Protein AF-A0A9D4M2R6-F1 (afdb_monomer)

Sequence (94 aa):
MLLVIDVFHPGQDVLCHDRLLASVPDAHITASSSNVANQPITSPARGRLNTTETTLSNGTIAMGAWAPAADQHGEYIQVWRCIEGITSDLVNDS

Secondary structure (DSSP, 8-state):
---------TT--STTSTTTTS---GGGEEES---TTT-TT-SGGGGSTTPPEEE-TTS-EEE-----SS--TT--EEE--------GGGS---

pLDDT: mean 71.61, std 20.95, range [25.91, 95.38]

Organism: Dreissena polymorpha (NCBI:txid45954)

Foldseek 3Di:
DDDDPPPDDPDDPDPCPVVVPVDQDLVQKDWPAFCCVVPVQARSSLQDPPQDWDQDPVRDIDRGHHDGNDPDPPIDIDGDDPPPDPPVPVVDPD

Structure (mmCIF, N/CA/C/O backbone):
data_AF-A0A9D4M2R6-F1
#
_entry.id   AF-A0A9D4M2R6-F1
#
loop_
_atom_site.group_PDB
_atom_site.id
_atom_site.type_symbol
_atom_site.label_atom_id
_atom_site.label_alt_id
_atom_site.label_comp_id
_atom_site.label_asym_id
_atom_site.label_entity_id
_atom_site.label_seq_id
_atom_site.pdbx_PDB_ins_code
_atom_site.Cartn_x
_atom_site.Cartn_y
_atom_site.Cartn_z
_atom_site.occupancy
_atom_site.B_iso_or_equiv
_atom_site.auth_seq_id
_atom_site.auth_comp_id
_atom_site.auth_asym_id
_atom_site.auth_atom_id
_atom_site.pdbx_PDB_model_num
ATOM 1 N N . MET A 1 1 ? 0.417 19.490 -1.039 1.00 35.22 1 MET A N 1
ATOM 2 C CA . MET A 1 1 ? -0.252 18.552 -0.117 1.00 35.22 1 MET A CA 1
ATOM 3 C C . MET A 1 1 ? 0.827 17.980 0.787 1.00 35.22 1 MET A C 1
ATOM 5 O O . MET A 1 1 ? 1.709 17.299 0.285 1.00 35.22 1 MET A O 1
ATOM 9 N N . LEU A 1 2 ? 0.860 18.400 2.052 1.00 25.91 2 LEU A N 1
ATOM 10 C CA . LEU A 1 2 ? 1.891 18.031 3.025 1.00 25.91 2 LEU A CA 1
ATOM 11 C C . LEU A 1 2 ? 1.446 16.735 3.717 1.00 25.91 2 LEU A C 1
ATOM 13 O O . LEU A 1 2 ? 0.399 16.731 4.357 1.00 25.91 2 LEU A O 1
ATOM 17 N N . LEU A 1 3 ? 2.193 15.644 3.546 1.00 37.22 3 LEU A N 1
ATOM 18 C CA . LEU A 1 3 ? 1.944 14.394 4.264 1.00 37.22 3 LEU A CA 1
ATOM 19 C C . LEU A 1 3 ? 2.608 14.503 5.641 1.00 37.22 3 LEU A C 1
ATOM 21 O O . LEU A 1 3 ? 3.829 14.407 5.750 1.00 37.22 3 LEU A O 1
ATOM 25 N N . VAL A 1 4 ? 1.811 14.755 6.677 1.00 35.31 4 VAL A N 1
ATOM 26 C CA . VAL A 1 4 ? 2.259 14.676 8.071 1.00 35.31 4 VAL A CA 1
ATOM 27 C C . VAL A 1 4 ? 2.153 13.213 8.493 1.00 35.31 4 VAL A C 1
ATOM 29 O O . VAL A 1 4 ? 1.063 12.649 8.523 1.00 35.31 4 VAL A O 1
ATOM 32 N N . ILE A 1 5 ? 3.294 12.581 8.765 1.00 51.53 5 ILE A N 1
ATOM 33 C CA . ILE A 1 5 ? 3.346 11.263 9.399 1.00 51.53 5 ILE A CA 1
ATOM 34 C C . ILE A 1 5 ? 3.229 11.514 10.904 1.00 51.53 5 ILE A C 1
ATOM 36 O O . ILE A 1 5 ? 4.237 11.753 11.566 1.00 51.53 5 ILE A O 1
ATOM 40 N N . ASP A 1 6 ? 2.012 11.505 11.447 1.00 37.91 6 ASP A N 1
ATOM 41 C CA . ASP A 1 6 ? 1.829 11.541 12.900 1.00 37.91 6 ASP A CA 1
ATOM 42 C C . ASP A 1 6 ? 2.174 10.168 13.489 1.00 37.91 6 ASP A C 1
ATOM 44 O O . ASP A 1 6 ? 1.382 9.226 13.480 1.00 37.91 6 ASP A O 1
ATOM 48 N N . VAL A 1 7 ? 3.399 10.045 14.002 1.00 51.34 7 VAL A N 1
ATOM 49 C CA . VAL A 1 7 ? 3.804 8.936 14.872 1.00 51.34 7 VAL A CA 1
ATOM 50 C C . VAL A 1 7 ? 3.436 9.326 16.302 1.00 51.34 7 VAL A C 1
ATOM 52 O O . VAL A 1 7 ? 4.257 9.859 17.041 1.00 51.34 7 VAL A O 1
ATOM 55 N N . PHE A 1 8 ? 2.191 9.087 16.708 1.00 38.84 8 PHE A N 1
ATOM 56 C CA . PHE A 1 8 ? 1.759 9.394 18.072 1.00 38.84 8 PHE A CA 1
ATOM 57 C C . PHE A 1 8 ? 2.311 8.357 19.069 1.00 38.84 8 PHE A C 1
ATOM 59 O O . PHE A 1 8 ? 1.876 7.208 19.077 1.00 38.84 8 PHE A O 1
ATOM 66 N N . HIS A 1 9 ? 3.260 8.762 19.921 1.00 44.12 9 HIS A N 1
ATOM 67 C CA . HIS A 1 9 ? 3.588 8.075 21.178 1.00 44.12 9 HIS A CA 1
ATOM 68 C C . HIS A 1 9 ? 3.726 9.126 22.290 1.00 44.12 9 HIS A C 1
ATOM 70 O O . HIS A 1 9 ? 4.674 9.913 22.255 1.00 44.12 9 HIS A O 1
ATOM 76 N N . PRO A 1 10 ? 2.833 9.166 23.293 1.00 36.53 10 PRO A N 1
ATOM 77 C CA . PRO A 1 10 ? 3.027 10.033 24.443 1.00 36.53 10 PRO A CA 1
ATOM 78 C C . PRO A 1 10 ? 4.143 9.447 25.323 1.00 36.53 10 PRO A C 1
ATOM 80 O O . PRO A 1 10 ? 3.947 8.423 25.972 1.00 36.53 10 PRO A O 1
ATOM 83 N N . GLY A 1 11 ? 5.316 10.090 25.336 1.00 43.50 11 GLY A N 1
ATOM 84 C CA . GLY A 1 11 ? 6.321 9.899 26.392 1.00 43.50 11 GLY A CA 1
ATOM 85 C C . GLY A 1 11 ? 7.681 9.298 26.016 1.00 43.50 11 GLY A C 1
ATOM 86 O O . GLY A 1 11 ? 8.442 9.001 26.932 1.00 43.50 11 GLY A O 1
ATOM 87 N N . GLN A 1 12 ? 8.036 9.127 24.737 1.00 44.72 12 GLN A N 1
ATOM 88 C CA . GLN A 1 12 ? 9.377 8.649 24.346 1.00 44.72 12 GLN A CA 1
ATOM 89 C C . GLN A 1 12 ? 9.978 9.513 23.232 1.00 44.72 12 GLN A C 1
ATOM 91 O O . GLN A 1 12 ? 10.037 9.119 22.066 1.00 44.72 12 GLN A O 1
ATOM 96 N N . ASP A 1 13 ? 10.426 10.708 23.606 1.00 45.84 13 ASP A N 1
ATOM 97 C CA . ASP A 1 13 ? 11.169 11.592 22.716 1.00 45.84 13 ASP A CA 1
ATOM 98 C C . ASP A 1 13 ? 12.644 11.152 22.617 1.00 45.84 13 ASP A C 1
ATOM 100 O O . ASP A 1 13 ? 13.294 10.792 23.596 1.00 45.84 13 ASP A O 1
ATOM 104 N N . VAL A 1 14 ? 13.186 11.236 21.403 1.00 43.66 14 VAL A N 1
ATOM 105 C CA . VAL A 1 14 ? 14.613 11.183 21.021 1.00 43.66 14 VAL A CA 1
ATOM 106 C C . VAL A 1 14 ? 15.245 9.811 20.712 1.00 43.66 14 VAL A C 1
ATOM 108 O O . VAL A 1 14 ? 15.946 9.722 19.707 1.00 43.66 14 VAL A O 1
ATOM 111 N N . LEU A 1 15 ? 14.979 8.708 21.422 1.00 42.59 15 LEU A N 1
ATOM 112 C CA . LEU A 1 15 ? 15.642 7.412 21.104 1.00 42.59 15 LEU A CA 1
ATOM 113 C C . LEU A 1 15 ? 15.004 6.619 19.945 1.00 42.59 15 LEU A C 1
ATOM 115 O O . LEU A 1 15 ? 15.602 5.679 19.419 1.00 42.59 15 LEU A O 1
ATOM 119 N N . CYS A 1 16 ? 13.805 7.006 19.502 1.00 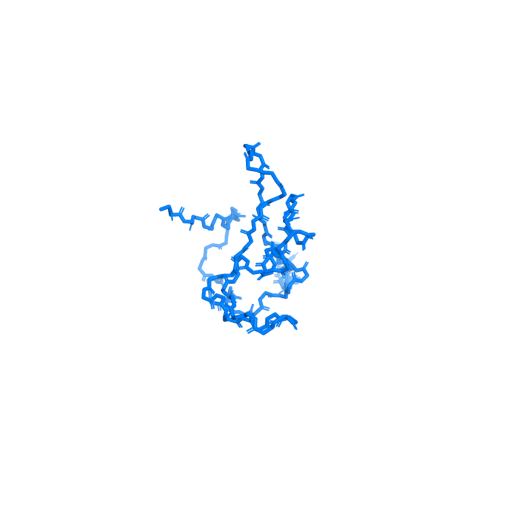45.44 16 CYS A N 1
ATOM 120 C CA . CYS A 1 16 ? 13.079 6.320 18.429 1.00 45.44 16 CYS A CA 1
ATOM 121 C C . CYS A 1 16 ? 13.251 6.945 17.034 1.00 45.44 16 CYS A C 1
ATOM 123 O O . CYS A 1 16 ? 12.685 6.402 16.083 1.00 45.44 16 CYS A O 1
ATOM 125 N N . HIS A 1 17 ? 13.978 8.063 16.898 1.00 45.16 17 HIS A N 1
ATOM 126 C CA . HIS A 1 17 ? 14.100 8.783 15.622 1.00 45.16 17 HIS A CA 1
ATOM 127 C C . HIS A 1 17 ? 15.033 8.054 14.636 1.00 45.16 17 HIS A C 1
ATOM 129 O O . HIS A 1 17 ? 14.676 7.871 13.476 1.00 45.16 17 HIS A O 1
ATOM 135 N N . ASP A 1 18 ? 16.156 7.507 15.115 1.00 42.59 18 ASP A N 1
ATOM 136 C CA . ASP A 1 18 ? 17.162 6.857 14.253 1.00 42.59 18 ASP A CA 1
ATOM 137 C C . ASP A 1 18 ? 16.834 5.407 13.867 1.00 42.59 18 ASP A C 1
ATOM 139 O O . ASP A 1 18 ? 17.371 4.878 12.894 1.00 42.59 18 ASP A O 1
ATOM 143 N N . ARG A 1 19 ? 15.909 4.748 14.576 1.00 45.53 19 ARG A N 1
ATOM 144 C CA . ARG A 1 19 ? 15.438 3.396 14.218 1.00 45.53 19 ARG A CA 1
ATOM 145 C C . ARG A 1 19 ? 14.204 3.380 13.315 1.00 45.53 19 ARG A C 1
ATOM 147 O O . ARG A 1 19 ? 13.827 2.308 12.852 1.00 45.53 19 ARG A O 1
ATOM 154 N N . LEU A 1 20 ? 13.608 4.535 12.999 1.00 51.09 20 LEU A N 1
ATOM 155 C CA . LEU A 1 20 ? 12.549 4.630 11.978 1.00 51.09 20 LEU A CA 1
ATOM 156 C C . LEU A 1 20 ? 13.063 4.324 10.560 1.00 51.09 20 LEU A C 1
ATOM 158 O O . LEU A 1 20 ? 12.266 4.026 9.674 1.00 51.09 20 LEU A O 1
ATOM 162 N N . LEU A 1 21 ? 14.383 4.372 10.353 1.00 47.94 21 LEU A N 1
ATOM 163 C CA . LEU A 1 21 ? 15.038 4.092 9.073 1.00 47.94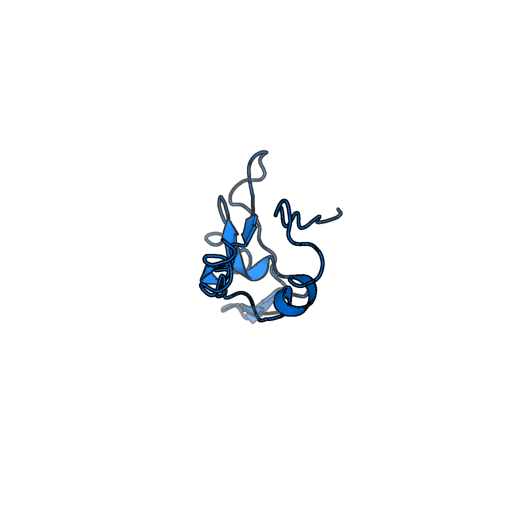 21 LEU A CA 1
ATOM 164 C C . LEU A 1 21 ? 15.334 2.602 8.850 1.00 47.94 21 LEU A C 1
ATOM 166 O O . LEU A 1 21 ? 15.700 2.210 7.742 1.00 47.94 21 LEU A O 1
ATOM 170 N N . ALA A 1 22 ? 15.166 1.757 9.874 1.00 53.03 22 ALA A N 1
ATOM 171 C CA . ALA A 1 22 ? 15.207 0.315 9.686 1.00 53.03 22 ALA A CA 1
ATOM 172 C C . ALA A 1 22 ? 13.957 -0.089 8.897 1.00 53.03 22 ALA A C 1
ATOM 174 O O . ALA A 1 22 ? 12.842 0.035 9.396 1.00 53.03 22 ALA A O 1
ATOM 175 N N . SER A 1 23 ? 14.168 -0.500 7.643 1.00 73.81 23 SER A N 1
ATOM 176 C CA . SER A 1 23 ? 13.163 -0.915 6.659 1.00 73.81 23 SER A CA 1
ATOM 177 C C . SER A 1 23 ? 11.908 -1.521 7.297 1.00 73.81 23 SER A C 1
ATOM 179 O O . SER A 1 23 ? 11.874 -2.712 7.599 1.00 73.81 23 SER A O 1
ATOM 181 N N . VAL A 1 24 ? 10.862 -0.706 7.476 1.00 77.12 24 VAL A N 1
ATOM 182 C CA . VAL A 1 24 ? 9.5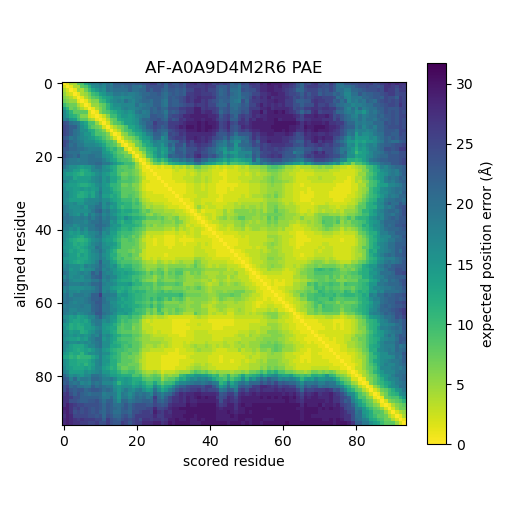26 -1.176 7.873 1.00 77.12 24 VAL A CA 1
ATOM 183 C C . VAL A 1 24 ? 9.126 -2.279 6.890 1.00 77.12 24 VAL A C 1
ATOM 185 O O . VAL A 1 24 ? 9.151 -1.993 5.699 1.00 77.12 24 VAL A O 1
ATOM 188 N N . PRO A 1 25 ? 8.783 -3.509 7.299 1.00 84.94 25 PRO A N 1
ATOM 189 C CA . PRO A 1 25 ? 8.313 -4.535 6.367 1.00 84.94 25 PRO A CA 1
ATOM 190 C C . PRO A 1 25 ? 7.009 -4.123 5.674 1.00 84.94 25 PRO A C 1
ATOM 192 O O . PRO A 1 25 ? 6.179 -3.448 6.272 1.00 84.94 25 PRO A O 1
ATOM 195 N N . ASP A 1 26 ? 6.774 -4.552 4.434 1.00 86.56 26 ASP A N 1
ATOM 196 C CA . ASP A 1 26 ? 5.537 -4.196 3.713 1.00 86.56 26 ASP A CA 1
ATOM 197 C C . ASP A 1 26 ? 4.268 -4.664 4.441 1.00 86.56 26 ASP A C 1
ATOM 199 O O . ASP A 1 26 ? 3.262 -3.962 4.436 1.00 86.56 26 ASP A O 1
ATOM 203 N N . ALA A 1 27 ? 4.337 -5.797 5.149 1.00 87.19 27 ALA A N 1
ATOM 204 C CA . ALA A 1 27 ? 3.244 -6.312 5.980 1.00 87.19 27 ALA A CA 1
ATOM 205 C C . ALA A 1 27 ? 2.831 -5.359 7.120 1.00 87.19 27 ALA A C 1
ATOM 207 O O . ALA A 1 27 ? 1.743 -5.482 7.679 1.00 87.19 27 ALA A O 1
ATOM 208 N N . HIS A 1 28 ? 3.702 -4.415 7.478 1.00 86.88 28 HIS A N 1
ATOM 209 C CA . HIS A 1 28 ? 3.467 -3.437 8.533 1.00 86.88 28 HIS A CA 1
ATOM 210 C C . HIS A 1 28 ? 2.834 -2.140 8.010 1.00 86.88 28 HIS A C 1
ATOM 212 O O . HIS A 1 28 ? 2.470 -1.265 8.797 1.00 86.88 28 HIS A O 1
ATOM 218 N N . ILE A 1 29 ? 2.683 -2.013 6.689 1.00 88.69 29 ILE A N 1
ATOM 219 C CA . ILE A 1 29 ? 2.010 -0.891 6.042 1.00 88.69 29 ILE A CA 1
ATOM 220 C C . ILE A 1 29 ? 0.631 -1.373 5.606 1.00 88.69 29 ILE A C 1
ATOM 222 O O . ILE A 1 29 ? 0.489 -2.164 4.676 1.00 88.69 29 ILE A O 1
ATOM 226 N N . THR A 1 30 ? -0.400 -0.896 6.294 1.00 92.62 30 THR A N 1
ATOM 227 C CA . THR A 1 30 ? -1.793 -1.275 6.028 1.00 92.62 30 THR A CA 1
ATOM 228 C C . THR A 1 30 ? -2.614 -0.038 5.705 1.00 92.62 30 THR A C 1
ATOM 230 O O 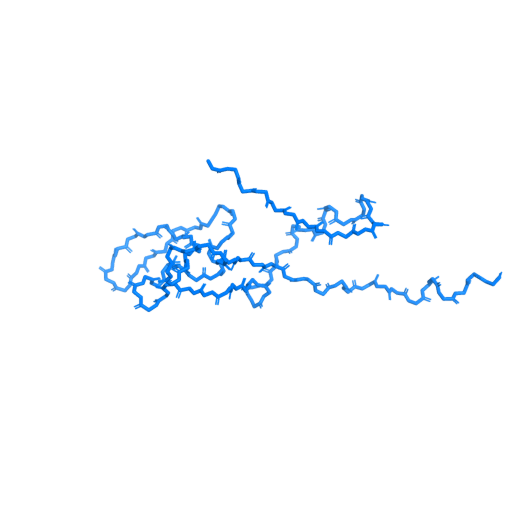. THR A 1 30 ? -2.219 1.084 6.006 1.00 92.62 30 THR A O 1
ATOM 233 N N . ALA A 1 31 ? -3.759 -0.226 5.065 1.00 94.25 31 ALA A N 1
ATOM 234 C CA . ALA A 1 31 ? -4.674 0.857 4.755 1.00 94.25 31 ALA A CA 1
ATOM 235 C C . ALA A 1 31 ? -6.112 0.378 4.918 1.00 94.25 31 ALA A C 1
ATOM 237 O O . ALA A 1 31 ? -6.388 -0.817 4.827 1.00 94.25 31 ALA A O 1
ATOM 238 N N . SER A 1 32 ? -7.011 1.333 5.120 1.00 95.38 32 SER A N 1
AT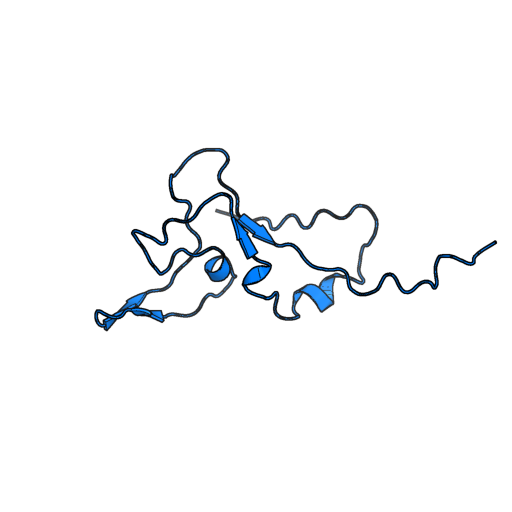OM 239 C CA . SER A 1 32 ? -8.465 1.148 5.016 1.00 95.38 32 SER A CA 1
ATOM 240 C C . SER A 1 32 ? -8.881 0.401 3.743 1.00 95.38 32 SER A C 1
ATOM 242 O O . SER A 1 32 ? -9.666 -0.543 3.805 1.00 95.38 32 SER A O 1
ATOM 244 N N . SER A 1 33 ? -8.330 0.796 2.593 1.00 94.75 33 SER A N 1
ATOM 245 C CA . SER A 1 33 ? -8.572 0.168 1.298 1.00 94.75 33 SER A CA 1
ATOM 246 C C . SER A 1 33 ? -7.400 0.393 0.328 1.00 94.75 33 SER A C 1
ATOM 248 O O . SER A 1 33 ? -6.444 1.118 0.626 1.00 94.75 33 SER A O 1
ATOM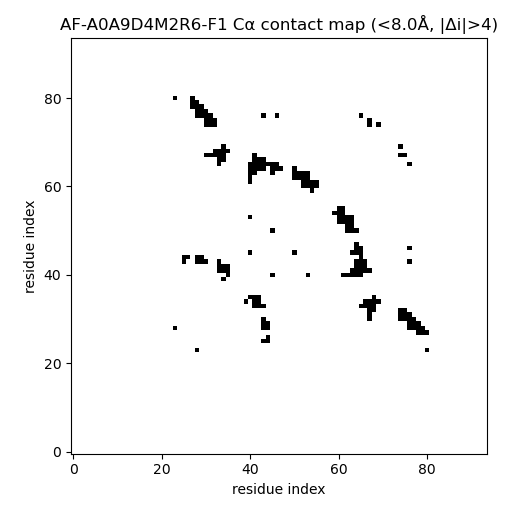 250 N N . SER A 1 34 ? -7.438 -0.253 -0.844 1.00 93.25 34 SER A N 1
ATOM 251 C CA . SER A 1 34 ? -6.491 0.034 -1.928 1.00 93.25 34 SER A CA 1
ATOM 252 C C . SER A 1 34 ? -7.092 -0.232 -3.306 1.00 93.25 34 SER A C 1
ATOM 254 O O . SER A 1 34 ? -7.837 -1.195 -3.489 1.00 93.25 34 SER A O 1
ATOM 256 N N . ASN A 1 35 ? -6.712 0.577 -4.295 1.00 90.44 35 ASN A N 1
ATOM 257 C CA . ASN A 1 35 ? -7.182 0.444 -5.677 1.00 90.44 35 ASN A CA 1
ATOM 258 C C . ASN A 1 35 ? -6.417 -0.613 -6.510 1.00 90.44 35 ASN A C 1
ATOM 260 O O . ASN A 1 35 ? -6.378 -0.539 -7.738 1.00 90.44 35 ASN A O 1
ATOM 264 N N . VAL A 1 36 ? -5.797 -1.611 -5.867 1.00 85.88 36 VAL A N 1
ATOM 265 C CA . VAL A 1 36 ? -4.908 -2.587 -6.536 1.00 85.88 36 VAL A CA 1
ATOM 266 C C . VAL A 1 36 ? -5.588 -3.389 -7.644 1.00 85.88 36 VAL A C 1
ATOM 268 O O . VAL A 1 36 ? -4.922 -3.811 -8.585 1.00 85.88 36 VAL A O 1
ATOM 271 N N . ALA A 1 37 ? -6.908 -3.572 -7.552 1.00 81.69 37 ALA A N 1
ATOM 272 C CA . ALA A 1 37 ? -7.700 -4.263 -8.564 1.00 81.69 37 ALA A CA 1
ATOM 273 C C . ALA A 1 37 ? -7.698 -3.526 -9.913 1.00 81.69 37 ALA A C 1
ATOM 275 O O . ALA A 1 37 ? -7.686 -4.167 -10.960 1.00 81.69 37 ALA A O 1
ATOM 276 N N . ASN A 1 38 ? -7.672 -2.191 -9.887 1.00 79.25 38 ASN A N 1
ATOM 277 C CA . ASN A 1 38 ? -7.658 -1.367 -11.094 1.00 79.25 38 ASN A CA 1
ATOM 278 C C . ASN A 1 38 ? -6.250 -0.860 -11.428 1.00 79.25 38 ASN A C 1
ATOM 280 O O . ASN A 1 38 ? -5.951 -0.590 -12.588 1.00 79.25 38 ASN A O 1
ATOM 284 N N . GLN A 1 39 ? -5.394 -0.704 -10.416 1.00 82.50 39 GLN A N 1
ATOM 285 C CA . GLN A 1 39 ? -4.051 -0.147 -10.534 1.00 82.50 39 GLN A CA 1
ATOM 286 C C . GLN A 1 39 ? -3.079 -0.926 -9.630 1.00 82.50 39 GLN A C 1
ATOM 288 O O . GLN A 1 39 ? -2.928 -0.601 -8.454 1.00 82.50 39 GLN A O 1
ATOM 293 N N . PRO A 1 40 ? -2.340 -1.924 -10.152 1.00 81.19 40 PRO A N 1
ATOM 294 C CA . PRO A 1 40 ? -1.419 -2.753 -9.356 1.00 81.19 40 PRO A CA 1
ATOM 295 C C . PRO A 1 40 ? -0.319 -1.964 -8.619 1.00 81.19 40 PRO A C 1
ATOM 297 O O . PRO A 1 40 ? 0.346 -2.473 -7.718 1.00 81.19 40 PRO A O 1
ATOM 300 N N . ILE A 1 41 ? -0.122 -0.704 -9.006 1.00 87.00 41 ILE A N 1
ATOM 301 C CA . ILE A 1 41 ? 0.833 0.241 -8.430 1.00 87.00 41 ILE A CA 1
ATOM 302 C C . ILE A 1 41 ? 0.263 1.058 -7.261 1.00 87.00 41 ILE A C 1
ATOM 304 O O . ILE A 1 41 ? 0.877 2.049 -6.882 1.00 87.00 41 ILE A O 1
ATOM 308 N N . THR A 1 42 ? -0.886 0.684 -6.691 1.00 90.75 42 THR A N 1
ATOM 309 C CA . THR A 1 42 ? -1.516 1.461 -5.607 1.00 90.75 42 THR A CA 1
ATOM 310 C C . THR A 1 42 ? -1.662 0.724 -4.282 1.00 90.75 42 THR A C 1
ATOM 312 O O . THR A 1 42 ? -2.519 1.065 -3.465 1.00 90.75 42 THR A O 1
ATOM 315 N N . SER A 1 43 ? -0.838 -0.298 -4.045 1.00 91.56 43 SER A N 1
ATOM 316 C CA . SER A 1 43 ? -0.842 -1.019 -2.770 1.00 91.56 43 SER A CA 1
ATOM 317 C C . SER A 1 43 ? -0.357 -0.133 -1.610 1.00 91.56 43 SER A C 1
ATOM 319 O O . SER A 1 43 ? 0.408 0.809 -1.834 1.00 91.56 43 SER A O 1
ATOM 321 N N . PRO A 1 44 ? -0.737 -0.442 -0.354 1.00 91.50 44 PRO A N 1
ATOM 322 C CA . PRO A 1 44 ? -0.272 0.306 0.817 1.00 91.50 44 PRO A CA 1
ATOM 323 C C . PRO A 1 44 ? 1.257 0.403 0.909 1.00 91.50 44 PRO A C 1
ATOM 325 O O . PRO A 1 44 ? 1.787 1.469 1.199 1.00 91.50 44 PRO A O 1
ATOM 328 N N . ALA A 1 45 ? 1.981 -0.663 0.551 1.00 87.94 45 ALA A N 1
ATOM 329 C CA . ALA A 1 45 ? 3.447 -0.687 0.533 1.00 87.94 45 ALA A CA 1
ATOM 330 C C . ALA A 1 45 ? 4.083 0.395 -0.364 1.00 87.94 45 ALA A C 1
ATOM 332 O O . ALA A 1 45 ? 5.218 0.807 -0.129 1.00 87.94 45 ALA A O 1
ATOM 333 N N . ARG A 1 46 ? 3.352 0.897 -1.369 1.00 88.50 46 ARG A N 1
ATOM 334 C CA . ARG A 1 46 ? 3.801 1.998 -2.234 1.00 88.50 46 ARG A CA 1
ATOM 335 C C . ARG A 1 46 ? 3.601 3.384 -1.626 1.00 88.50 46 ARG A C 1
ATOM 337 O O . ARG A 1 46 ? 4.046 4.361 -2.215 1.00 88.50 46 ARG A O 1
ATOM 344 N N . GLY A 1 47 ? 2.991 3.482 -0.444 1.00 87.12 47 GLY A N 1
ATOM 345 C CA . GLY A 1 47 ? 2.890 4.714 0.344 1.00 87.12 47 GLY A CA 1
ATOM 346 C C . GLY A 1 47 ? 4.216 5.191 0.952 1.00 87.12 47 GLY A C 1
ATOM 347 O O . GLY A 1 47 ? 4.224 6.158 1.710 1.00 87.12 47 GLY A O 1
ATOM 348 N N . ARG A 1 48 ? 5.338 4.527 0.650 1.00 85.81 48 ARG A N 1
ATOM 349 C CA . ARG A 1 48 ? 6.674 4.969 1.059 1.00 85.81 48 ARG A CA 1
ATOM 350 C C . ARG A 1 48 ? 7.066 6.260 0.354 1.00 85.81 48 ARG A C 1
ATOM 352 O O . ARG A 1 48 ? 6.725 6.500 -0.803 1.00 85.81 48 ARG A O 1
ATOM 359 N N . LEU A 1 49 ? 7.861 7.067 1.046 1.00 84.12 49 LEU A N 1
ATOM 360 C CA . LEU A 1 49 ? 8.564 8.161 0.397 1.00 84.12 49 LEU A CA 1
ATOM 3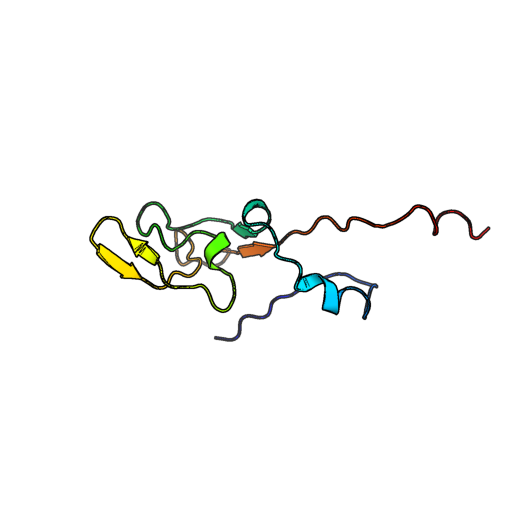61 C C . LEU A 1 49 ? 9.621 7.590 -0.561 1.00 84.12 49 LEU A C 1
ATOM 363 O O . LEU A 1 49 ? 10.274 6.599 -0.239 1.00 84.12 49 LEU A O 1
ATOM 367 N N . ASN A 1 50 ? 9.804 8.236 -1.715 1.00 81.88 50 ASN A N 1
ATOM 368 C CA . ASN A 1 50 ? 10.767 7.839 -2.750 1.00 81.88 50 ASN A CA 1
ATOM 369 C C . ASN A 1 50 ? 10.544 6.423 -3.317 1.00 81.88 50 ASN A C 1
ATOM 371 O O . ASN A 1 50 ? 11.507 5.722 -3.628 1.00 81.88 50 ASN A O 1
ATOM 375 N N . THR A 1 51 ? 9.285 5.996 -3.461 1.00 80.75 51 THR A N 1
ATOM 376 C CA . THR A 1 51 ? 8.943 4.748 -4.162 1.00 80.75 51 THR A CA 1
ATOM 377 C C . THR A 1 51 ? 9.598 4.711 -5.543 1.00 80.75 51 THR A C 1
ATOM 379 O O . THR A 1 51 ? 9.568 5.697 -6.273 1.00 80.75 51 THR A O 1
ATOM 382 N N . THR A 1 52 ? 10.195 3.576 -5.904 1.00 81.25 52 THR A N 1
ATOM 383 C CA . THR A 1 52 ? 1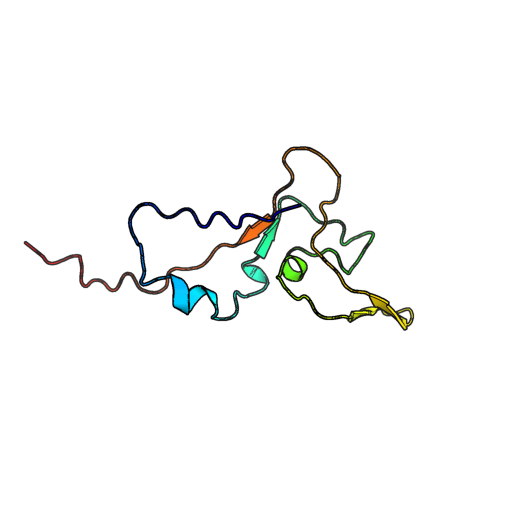0.881 3.386 -7.186 1.00 81.25 52 THR A CA 1
ATOM 384 C C . THR A 1 52 ? 9.913 2.992 -8.300 1.00 81.25 52 THR A C 1
ATOM 386 O O . THR A 1 52 ? 8.798 2.511 -8.063 1.00 81.25 52 THR A O 1
ATOM 389 N N . GLU A 1 53 ? 10.342 3.205 -9.543 1.00 85.69 53 GLU A N 1
ATOM 390 C CA . GLU A 1 53 ? 9.589 2.779 -10.717 1.00 85.69 53 GLU A CA 1
ATOM 391 C C . GLU A 1 53 ? 9.385 1.257 -10.748 1.00 85.69 53 GLU A C 1
ATOM 393 O O . GLU A 1 53 ? 10.158 0.465 -10.206 1.00 85.69 53 GLU A O 1
ATOM 398 N N . THR A 1 54 ? 8.304 0.817 -11.381 1.00 84.31 54 THR A N 1
ATOM 399 C CA . THR A 1 54 ? 8.055 -0.598 -11.648 1.00 84.31 54 THR A CA 1
ATOM 400 C C . THR A 1 54 ? 7.590 -0.764 -13.079 1.00 84.31 54 THR A C 1
ATOM 402 O O . THR A 1 54 ? 6.704 -0.046 -13.541 1.00 84.31 54 THR A O 1
ATOM 405 N N . THR A 1 55 ? 8.182 -1.737 -13.768 1.00 87.00 55 THR A N 1
ATOM 406 C CA . THR A 1 55 ? 7.719 -2.158 -15.090 1.00 87.00 55 THR A CA 1
ATOM 407 C C . THR A 1 55 ? 6.549 -3.116 -14.915 1.00 87.00 55 THR A C 1
ATOM 409 O O . THR A 1 55 ? 6.681 -4.172 -14.296 1.00 87.00 55 THR A O 1
ATOM 412 N N . LEU A 1 56 ? 5.388 -2.727 -15.429 1.00 82.06 56 LEU A N 1
ATOM 413 C CA . LEU A 1 56 ? 4.185 -3.548 -15.442 1.00 82.06 56 LEU A CA 1
ATOM 414 C C . LEU A 1 56 ? 4.285 -4.646 -16.505 1.00 82.06 56 LEU A C 1
ATOM 416 O O . LEU A 1 56 ? 5.088 -4.568 -17.433 1.00 82.06 56 LEU A O 1
ATOM 420 N N . SER A 1 57 ? 3.429 -5.665 -16.407 1.00 84.88 57 SER A N 1
ATOM 421 C CA . SER A 1 57 ? 3.410 -6.795 -17.352 1.00 84.88 57 SER A CA 1
ATOM 422 C C . SER A 1 57 ? 3.152 -6.387 -18.808 1.00 84.88 57 SER A C 1
ATOM 424 O O . SER A 1 57 ? 3.521 -7.118 -19.721 1.00 84.88 57 SER A O 1
ATOM 426 N N . ASN A 1 58 ? 2.558 -5.214 -19.038 1.00 85.06 58 ASN A N 1
ATOM 427 C CA . ASN A 1 58 ? 2.333 -4.632 -20.362 1.00 85.06 58 ASN A CA 1
ATOM 428 C C . ASN A 1 58 ? 3.515 -3.774 -20.871 1.00 85.06 58 ASN A C 1
ATOM 430 O O . ASN A 1 58 ? 3.368 -3.078 -21.873 1.00 85.06 58 ASN A O 1
ATOM 434 N N . GLY A 1 59 ? 4.654 -3.762 -20.168 1.00 85.50 59 GLY A N 1
ATOM 435 C CA . GLY A 1 59 ? 5.838 -2.965 -20.506 1.00 85.50 59 GLY A CA 1
ATOM 436 C C . GLY A 1 59 ? 5.756 -1.486 -20.112 1.00 85.50 59 GLY A C 1
ATOM 437 O O . GLY A 1 59 ? 6.691 -0.736 -20.377 1.00 85.50 59 GLY A O 1
ATOM 438 N N . THR A 1 60 ? 4.667 -1.046 -19.473 1.00 86.44 60 THR A N 1
ATOM 439 C CA . THR A 1 60 ? 4.532 0.338 -18.994 1.00 86.44 60 THR A CA 1
ATOM 440 C C . THR A 1 60 ? 5.381 0.546 -17.744 1.00 86.44 60 THR A C 1
ATOM 442 O O . THR A 1 60 ? 5.272 -0.222 -16.787 1.00 86.44 60 THR A O 1
ATOM 445 N N . ILE A 1 61 ? 6.195 1.602 -17.730 1.00 86.50 61 ILE A N 1
ATOM 446 C CA . ILE A 1 61 ? 6.927 2.046 -16.540 1.00 86.50 61 ILE A CA 1
ATOM 447 C C . ILE A 1 61 ? 6.012 2.963 -15.738 1.00 86.50 61 ILE A C 1
ATOM 449 O O . ILE A 1 61 ? 5.499 3.950 -16.267 1.00 86.50 61 ILE A O 1
ATOM 453 N N . ALA A 1 62 ? 5.800 2.641 -14.466 1.00 83.62 62 ALA A N 1
ATOM 454 C CA . ALA A 1 62 ? 4.963 3.444 -13.593 1.00 83.62 62 ALA A CA 1
ATOM 455 C C . ALA A 1 62 ? 5.614 3.675 -12.228 1.00 83.62 62 ALA A C 1
ATOM 457 O O . ALA A 1 62 ? 6.200 2.769 -11.630 1.00 83.62 62 ALA A O 1
ATOM 458 N N . MET A 1 63 ? 5.452 4.896 -11.721 1.00 82.69 63 MET A N 1
ATOM 459 C CA . MET A 1 63 ? 5.699 5.228 -10.324 1.00 82.69 63 MET A CA 1
ATOM 460 C C . MET A 1 63 ? 4.377 5.143 -9.570 1.00 82.69 63 MET A C 1
ATOM 462 O O . MET A 1 63 ? 3.427 5.858 -9.878 1.00 82.69 63 MET A O 1
ATOM 466 N N . GLY A 1 64 ? 4.312 4.223 -8.616 1.00 83.50 64 GLY A N 1
ATOM 467 C CA . GLY A 1 64 ? 3.130 4.019 -7.793 1.00 83.50 64 GLY A CA 1
ATOM 468 C C . GLY A 1 64 ? 3.174 4.805 -6.492 1.00 83.50 64 GLY A C 1
ATOM 469 O O . GLY A 1 64 ? 4.245 5.077 -5.956 1.00 83.50 64 GLY A O 1
ATOM 470 N N . ALA A 1 65 ? 1.995 5.082 -5.956 1.00 88.81 65 ALA A N 1
ATOM 471 C CA . ALA A 1 65 ? 1.773 5.532 -4.590 1.00 88.81 65 ALA A CA 1
ATOM 472 C C . ALA A 1 65 ? 0.542 4.801 -4.057 1.00 88.81 65 ALA A C 1
ATOM 474 O O . ALA A 1 65 ? -0.268 4.326 -4.850 1.00 88.81 65 ALA A O 1
ATOM 475 N N . TRP A 1 66 ? 0.366 4.713 -2.741 1.00 91.81 66 TRP A N 1
ATOM 476 C CA . TRP A 1 66 ? -0.907 4.218 -2.219 1.00 91.81 66 TRP A CA 1
ATOM 477 C C . TRP A 1 66 ? -2.062 5.115 -2.692 1.00 91.81 66 TRP A C 1
ATOM 479 O O . TRP A 1 66 ? -1.961 6.341 -2.644 1.00 91.81 66 TRP A O 1
ATOM 489 N N . ALA A 1 67 ? -3.152 4.484 -3.127 1.00 93.25 67 ALA A N 1
ATOM 490 C CA . ALA A 1 67 ? -4.416 5.147 -3.415 1.00 93.25 67 ALA A CA 1
ATOM 491 C C . ALA A 1 67 ? -5.571 4.285 -2.879 1.00 93.25 67 ALA A C 1
ATOM 493 O O . ALA A 1 67 ? -5.547 3.059 -3.083 1.00 93.25 67 ALA A O 1
ATOM 494 N N . PRO A 1 68 ? -6.569 4.890 -2.213 1.00 93.81 68 PRO A N 1
ATOM 495 C CA . PRO A 1 68 ? -7.734 4.170 -1.720 1.00 93.81 68 PRO A CA 1
ATOM 496 C C . PRO A 1 68 ? -8.608 3.667 -2.873 1.00 93.81 68 PRO A C 1
ATOM 498 O O . PRO A 1 68 ? -8.492 4.111 -4.013 1.00 93.81 68 PRO A O 1
ATOM 501 N N . ALA A 1 69 ? -9.496 2.721 -2.581 1.00 94.19 69 ALA A N 1
ATOM 502 C CA . ALA A 1 69 ? -10.457 2.206 -3.554 1.00 94.19 69 ALA A CA 1
ATOM 503 C C . ALA A 1 69 ? -11.523 3.248 -3.946 1.00 94.19 69 ALA A C 1
ATOM 505 O O . ALA A 1 69 ? -12.059 3.177 -5.051 1.00 94.19 69 ALA A O 1
ATOM 506 N N . ALA A 1 70 ? -11.819 4.202 -3.059 1.00 93.12 70 ALA A N 1
ATOM 507 C CA . ALA A 1 70 ? -12.728 5.315 -3.304 1.00 93.12 70 ALA A CA 1
ATOM 508 C C . ALA A 1 70 ? -12.152 6.611 -2.722 1.00 93.12 70 ALA A C 1
ATOM 510 O O . ALA A 1 70 ? -11.637 6.611 -1.608 1.00 93.12 70 ALA A O 1
ATOM 511 N N . ASP A 1 71 ? -12.282 7.723 -3.445 1.00 93.31 71 ASP A N 1
ATOM 512 C CA . ASP A 1 71 ? -11.839 9.039 -2.976 1.00 93.31 71 ASP A CA 1
ATOM 513 C C . ASP A 1 71 ? -12.881 9.642 -2.025 1.00 93.31 71 ASP A C 1
ATOM 515 O O . ASP A 1 71 ? -13.735 10.440 -2.416 1.00 93.31 71 ASP A O 1
ATOM 519 N N . GLN A 1 72 ? -12.836 9.227 -0.760 1.00 94.69 72 GLN A N 1
ATOM 520 C CA . GLN A 1 72 ? -13.786 9.659 0.262 1.00 94.69 72 GLN A CA 1
ATOM 521 C C . GLN A 1 72 ? -13.107 9.991 1.590 1.00 94.69 72 GLN 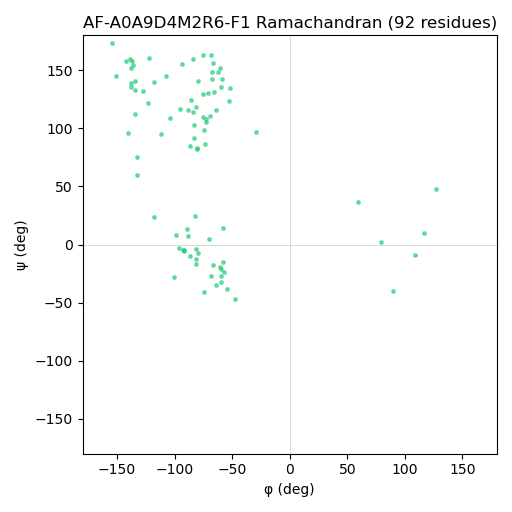A C 1
ATOM 523 O O . GLN A 1 72 ? -12.012 9.530 1.913 1.00 94.69 72 GLN A O 1
ATOM 528 N N . HIS A 1 73 ? -13.791 10.805 2.391 1.00 92.88 73 HIS A N 1
ATOM 529 C CA . HIS A 1 73 ? -13.350 11.093 3.747 1.00 92.88 73 HIS A CA 1
ATOM 530 C C . HIS A 1 73 ? -13.421 9.823 4.611 1.00 92.88 73 HIS A C 1
ATOM 532 O O . HIS A 1 73 ? -14.453 9.155 4.639 1.00 92.88 73 HIS A O 1
ATOM 538 N N . GLY A 1 74 ? -12.340 9.519 5.334 1.00 92.12 74 GLY A N 1
ATOM 539 C CA . GLY A 1 74 ? -12.218 8.322 6.176 1.00 92.12 74 GLY A CA 1
ATOM 540 C C . GLY A 1 74 ? -11.253 7.263 5.637 1.00 92.12 74 GLY A C 1
ATOM 541 O O . GLY A 1 74 ? -10.911 6.337 6.368 1.00 92.12 74 GLY A O 1
ATOM 542 N N . GLU A 1 75 ? -10.763 7.417 4.406 1.00 94.06 75 GLU A N 1
ATOM 543 C CA . GLU A 1 75 ? -9.668 6.592 3.901 1.00 94.06 75 GLU A CA 1
ATOM 544 C C . GLU A 1 75 ? -8.353 6.964 4.596 1.00 94.06 75 GLU A C 1
ATOM 546 O O . GLU A 1 75 ? -7.973 8.133 4.686 1.00 94.06 75 GLU A O 1
ATOM 551 N N . TYR A 1 76 ? -7.648 5.951 5.081 1.00 93.12 76 TYR A N 1
ATOM 552 C CA . TYR A 1 76 ? -6.369 6.088 5.765 1.00 93.12 76 TYR A CA 1
ATOM 553 C C . TYR A 1 76 ? -5.358 5.038 5.305 1.00 93.12 76 TYR A C 1
ATOM 555 O O . TYR A 1 76 ? -5.721 3.922 4.916 1.00 93.12 76 TYR A O 1
ATOM 563 N N . ILE A 1 77 ? -4.085 5.398 5.456 1.00 92.56 77 ILE A N 1
ATOM 564 C CA . ILE A 1 77 ? -2.922 4.513 5.457 1.00 92.56 77 ILE A CA 1
ATOM 565 C C . ILE A 1 77 ? -2.249 4.627 6.824 1.00 92.56 77 ILE A C 1
ATOM 567 O O . ILE A 1 77 ? -2.163 5.713 7.393 1.00 92.56 77 ILE A O 1
ATOM 571 N N . GLN A 1 78 ? -1.794 3.507 7.368 1.00 89.75 78 GLN A N 1
ATOM 572 C CA . GLN A 1 78 ? -1.147 3.446 8.671 1.00 89.75 78 GLN A CA 1
ATOM 573 C C . GLN A 1 78 ? 0.070 2.529 8.626 1.00 89.75 78 GLN A C 1
ATOM 575 O O . GLN A 1 78 ? 0.131 1.558 7.865 1.00 89.75 78 GLN A O 1
ATOM 580 N N . VAL A 1 79 ? 1.027 2.825 9.496 1.00 85.94 79 VAL A N 1
ATOM 581 C CA . VAL A 1 79 ? 2.232 2.026 9.681 1.00 85.94 79 VAL A CA 1
ATOM 582 C C . VAL A 1 79 ? 2.294 1.617 11.141 1.00 85.94 79 VAL A C 1
ATOM 584 O O . VAL A 1 79 ? 2.308 2.478 12.019 1.00 85.94 79 VAL A O 1
ATOM 587 N N . TRP A 1 80 ? 2.338 0.316 11.407 1.00 75.50 80 TRP A N 1
ATOM 588 C CA . TRP A 1 80 ? 2.532 -0.197 12.760 1.00 75.50 80 TRP A CA 1
ATOM 589 C C . TRP A 1 80 ? 3.937 -0.781 12.898 1.00 75.50 80 TRP A C 1
ATOM 591 O O . TRP A 1 80 ? 4.502 -1.332 11.960 1.00 75.50 80 TRP A O 1
ATOM 601 N N . ARG A 1 81 ? 4.548 -0.640 14.072 1.00 66.12 81 ARG A N 1
ATOM 602 C CA . ARG A 1 81 ? 5.852 -1.241 14.365 1.00 66.12 81 ARG A CA 1
ATOM 603 C C . ARG A 1 81 ? 5.746 -2.032 15.654 1.00 66.12 81 ARG A C 1
ATOM 605 O O . ARG A 1 81 ? 5.240 -1.510 16.645 1.00 66.12 81 ARG A O 1
ATOM 612 N N . CYS A 1 82 ? 6.245 -3.264 15.657 1.00 49.91 82 CYS A N 1
ATOM 613 C CA . CYS A 1 82 ? 6.589 -3.910 16.915 1.00 49.91 82 CYS A CA 1
ATOM 614 C C . CYS A 1 82 ? 7.727 -3.099 17.538 1.00 49.91 82 CYS A C 1
ATOM 616 O O . CYS A 1 82 ? 8.809 -2.997 16.960 1.00 49.91 82 CYS A O 1
ATOM 618 N N . ILE A 1 83 ? 7.480 -2.490 18.697 1.00 56.88 83 ILE A N 1
ATOM 619 C CA . ILE A 1 83 ? 8.565 -2.016 19.553 1.00 56.88 83 ILE A CA 1
ATOM 620 C C . ILE A 1 83 ? 9.161 -3.277 20.184 1.00 56.88 83 ILE A C 1
ATOM 622 O O . ILE A 1 83 ? 8.732 -3.724 21.244 1.00 56.88 83 ILE A O 1
ATOM 626 N N . GLU A 1 84 ? 10.100 -3.915 19.489 1.00 49.94 84 GLU A N 1
ATOM 627 C CA . GLU A 1 84 ? 10.941 -4.933 20.111 1.00 49.94 84 GLU A CA 1
ATOM 628 C C . GLU A 1 84 ? 11.924 -4.214 21.039 1.00 49.94 84 GLU A C 1
ATOM 630 O O . GLU A 1 84 ? 12.851 -3.545 20.579 1.00 49.94 84 GLU A O 1
ATOM 635 N N . GLY A 1 85 ? 11.683 -4.312 22.348 1.00 48.62 85 GLY A N 1
ATOM 636 C CA . GLY A 1 85 ? 12.617 -3.821 23.361 1.00 48.62 85 GLY A CA 1
ATOM 637 C C . GLY A 1 85 ? 12.047 -2.863 24.404 1.00 48.62 85 GLY A C 1
ATOM 638 O O . GLY A 1 85 ? 12.708 -1.885 24.729 1.00 48.62 85 GLY A O 1
ATOM 639 N N . ILE A 1 86 ? 10.902 -3.175 25.018 1.00 48.59 86 ILE A N 1
ATOM 640 C CA . ILE A 1 86 ? 10.846 -2.972 26.474 1.00 48.59 86 ILE A CA 1
ATOM 641 C C . ILE A 1 86 ? 11.543 -4.203 27.053 1.00 48.59 86 ILE A C 1
ATOM 643 O O . ILE A 1 86 ? 10.904 -5.218 27.332 1.00 48.59 86 ILE A O 1
ATOM 647 N N . THR A 1 87 ? 12.878 -4.172 27.118 1.00 44.81 87 THR A N 1
ATOM 648 C CA . THR A 1 87 ? 13.579 -5.115 27.989 1.00 44.81 87 THR A CA 1
ATOM 649 C C . THR A 1 87 ? 13.056 -4.869 29.399 1.00 44.81 87 THR A C 1
ATOM 651 O O . THR A 1 87 ? 12.725 -3.745 29.777 1.00 44.81 87 THR A O 1
ATOM 654 N N . SER A 1 88 ? 12.907 -5.942 30.159 1.00 48.88 88 SER A N 1
ATOM 655 C CA . SER A 1 88 ? 12.370 -6.010 31.522 1.00 48.88 88 SER A CA 1
ATOM 656 C C . SER A 1 88 ? 13.108 -5.157 32.570 1.00 48.88 88 SER A C 1
ATOM 658 O O . SER A 1 88 ? 12.895 -5.339 33.764 1.00 48.88 88 SER A O 1
ATOM 660 N N . ASP A 1 89 ? 13.963 -4.228 32.153 1.00 51.84 89 ASP A N 1
ATOM 661 C CA . ASP A 1 89 ? 14.862 -3.463 33.013 1.00 51.84 89 ASP A CA 1
ATOM 662 C C . ASP A 1 89 ? 14.157 -2.294 33.723 1.00 51.84 89 ASP A C 1
ATOM 664 O O . ASP A 1 89 ? 14.735 -1.686 34.613 1.00 51.84 89 ASP A O 1
ATOM 668 N N . LEU A 1 90 ? 12.890 -2.009 33.394 1.00 53.22 90 LEU A N 1
ATOM 669 C CA . LEU A 1 90 ? 12.064 -1.015 34.099 1.00 53.22 90 LEU A CA 1
ATOM 670 C C . LEU A 1 90 ? 11.103 -1.622 35.137 1.00 53.22 90 LEU A C 1
ATOM 672 O O . LEU A 1 90 ? 10.263 -0.907 35.676 1.00 53.22 90 LEU A O 1
ATOM 676 N N . VAL A 1 91 ? 11.196 -2.925 35.432 1.00 51.53 91 VAL A N 1
ATOM 677 C CA . VAL A 1 91 ? 10.323 -3.575 36.436 1.00 51.53 91 VAL A CA 1
ATOM 678 C C . VAL A 1 91 ? 10.947 -3.598 37.842 1.00 51.53 91 VAL A C 1
ATOM 680 O O . VAL A 1 91 ? 10.269 -3.973 38.789 1.00 51.53 91 VAL A O 1
ATOM 683 N N . ASN A 1 92 ? 12.192 -3.141 38.026 1.00 46.22 92 ASN A N 1
ATOM 684 C CA . ASN A 1 92 ? 12.864 -3.166 39.334 1.00 46.22 92 ASN A CA 1
ATOM 685 C C . ASN A 1 92 ? 13.554 -1.843 39.705 1.00 46.22 92 ASN A C 1
ATOM 687 O O . ASN A 1 92 ? 14.745 -1.843 39.994 1.00 46.22 92 ASN A O 1
ATOM 691 N N . ASP A 1 93 ? 12.802 -0.748 39.783 1.00 47.56 93 ASP A N 1
ATOM 692 C CA . ASP A 1 93 ? 13.138 0.312 40.744 1.00 47.56 93 ASP A CA 1
ATOM 693 C C . ASP A 1 93 ? 12.040 0.328 41.811 1.00 47.56 93 ASP A C 1
ATOM 695 O O . ASP A 1 93 ? 10.939 0.846 41.610 1.00 47.56 93 ASP A O 1
ATOM 699 N N . SER A 1 94 ? 12.337 -0.385 42.903 1.00 51.22 94 SER A N 1
ATOM 700 C CA . SER A 1 94 ? 11.584 -0.388 44.164 1.00 51.22 94 SER A CA 1
ATOM 701 C C . SER A 1 94 ? 12.003 0.790 45.031 1.00 51.22 94 SER A C 1
ATOM 703 O O . SER A 1 94 ? 13.221 1.075 45.054 1.00 51.22 94 SER A O 1
#

Radius of gyration: 17.48 Å; Cα contacts (8 Å, |Δi|>4): 101; chains: 1; bounding box: 31×25×65 Å

Solvent-accessible surface area (backbone atoms only — not comparable to full-atom values): 6338 Å² total; per-residue (Å²): 137,84,87,78,83,83,79,88,66,98,85,70,83,77,83,59,64,79,59,67,72,57,80,76,56,58,91,35,34,42,46,78,51,45,27,38,91,86,36,79,48,12,38,44,59,28,59,50,85,87,51,65,74,44,74,44,97,87,69,50,78,42,74,37,42,47,39,53,65,59,101,54,93,87,67,48,75,50,75,63,74,87,80,84,72,82,62,79,79,80,77,73,83,129

Mean predicted aligned error: 12.88 Å

InterPro domains:
  IPR008979 Galactose-binding-like domain superfamily [SSF49785] (24-79)